Protein AF-A0AAX0KP86-F1 (afdb_monomer_lite)

Structure (mmCIF, N/CA/C/O backbone):
data_AF-A0AAX0KP86-F1
#
_entry.id   AF-A0AAX0KP86-F1
#
loop_
_atom_site.group_PDB
_atom_site.id
_atom_site.type_symbol
_atom_site.label_atom_id
_atom_site.label_alt_id
_atom_site.label_comp_id
_atom_site.label_asym_id
_atom_site.label_entity_id
_atom_site.label_seq_id
_atom_site.pdbx_PDB_ins_code
_atom_site.Cartn_x
_atom_site.Cartn_y
_atom_site.Cartn_z
_atom_site.occupancy
_atom_site.B_iso_or_equiv
_atom_site.auth_seq_id
_atom_site.auth_comp_id
_atom_site.auth_asym_id
_atom_site.auth_atom_id
_atom_site.pdbx_PDB_model_num
ATOM 1 N N . MET A 1 1 ? -5.486 -15.496 8.781 1.00 44.72 1 MET A N 1
ATOM 2 C CA . MET A 1 1 ? -4.575 -15.430 7.619 1.00 44.72 1 MET A CA 1
ATOM 3 C C . MET A 1 1 ? -5.063 -14.300 6.722 1.00 44.72 1 MET A C 1
ATOM 5 O O . MET A 1 1 ? -5.968 -14.525 5.940 1.00 44.72 1 MET A O 1
ATOM 9 N N . ASN A 1 2 ? -4.540 -13.080 6.886 1.00 51.94 2 ASN A N 1
ATOM 10 C CA . ASN A 1 2 ? -5.052 -11.897 6.167 1.00 51.94 2 ASN A CA 1
ATOM 11 C C . ASN A 1 2 ? -4.287 -11.601 4.862 1.00 51.94 2 ASN A C 1
ATOM 13 O O . ASN A 1 2 ? -4.762 -10.799 4.070 1.00 51.94 2 ASN A O 1
ATOM 17 N N . GLY A 1 3 ? -3.200 -12.347 4.598 1.00 56.53 3 GLY A N 1
ATOM 18 C CA . GLY A 1 3 ? -2.317 -12.221 3.426 1.00 56.53 3 GLY A CA 1
ATOM 19 C C . GLY A 1 3 ? -2.975 -12.341 2.046 1.00 56.53 3 GLY A C 1
ATOM 20 O O . GLY A 1 3 ? -2.350 -12.007 1.040 1.00 56.53 3 GLY A O 1
ATOM 21 N N . GLY A 1 4 ? -4.209 -12.854 1.980 1.00 81.88 4 GLY A N 1
ATOM 22 C CA . GLY A 1 4 ? -4.990 -12.922 0.743 1.00 81.88 4 GLY A CA 1
ATOM 23 C C . GLY A 1 4 ? -5.633 -11.586 0.377 1.00 81.88 4 GLY A C 1
ATOM 24 O O . GLY A 1 4 ? -5.638 -11.210 -0.792 1.00 81.88 4 GLY A O 1
ATOM 25 N N . ILE A 1 5 ? -6.077 -10.818 1.376 1.00 90.56 5 ILE A N 1
ATOM 26 C CA . ILE A 1 5 ? -6.954 -9.663 1.165 1.00 90.56 5 ILE A CA 1
ATOM 27 C C . ILE A 1 5 ? -6.238 -8.561 0.378 1.00 90.56 5 ILE A C 1
ATOM 29 O O . ILE A 1 5 ? -6.794 -8.053 -0.592 1.00 90.56 5 ILE A O 1
ATOM 33 N N . VAL A 1 6 ? -4.989 -8.208 0.717 1.00 95.12 6 VAL A N 1
ATOM 34 C CA . VAL A 1 6 ? -4.271 -7.152 -0.024 1.00 95.12 6 VAL A CA 1
ATOM 35 C C . VAL A 1 6 ? -3.997 -7.574 -1.467 1.00 95.12 6 VAL A C 1
ATOM 37 O O . VAL A 1 6 ? -4.062 -6.743 -2.374 1.00 95.12 6 VAL A O 1
ATOM 40 N N . ARG A 1 7 ? -3.725 -8.862 -1.709 1.00 94.31 7 ARG A N 1
ATOM 41 C CA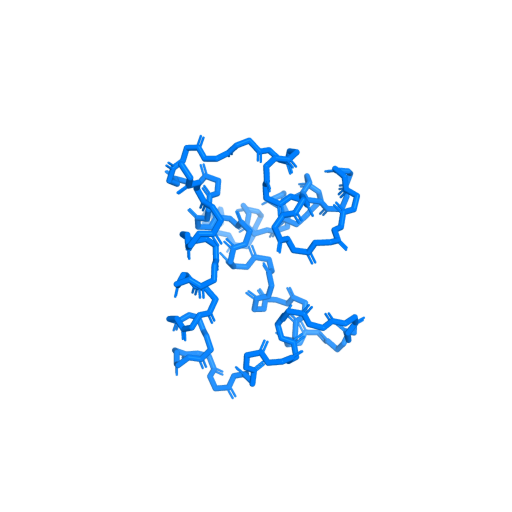 . ARG A 1 7 ? -3.529 -9.381 -3.069 1.00 94.31 7 ARG A CA 1
ATOM 42 C C . ARG A 1 7 ? -4.826 -9.377 -3.869 1.00 94.31 7 ARG A C 1
ATOM 44 O O . ARG A 1 7 ? -4.780 -9.046 -5.050 1.00 94.31 7 ARG A O 1
ATOM 51 N N . ASP A 1 8 ? -5.957 -9.700 -3.251 1.00 96.25 8 ASP A N 1
ATOM 52 C CA . ASP A 1 8 ? -7.274 -9.650 -3.895 1.00 96.25 8 ASP A CA 1
ATOM 53 C C . AS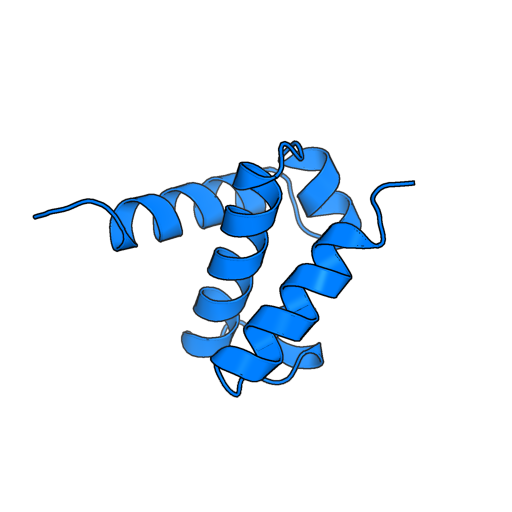P A 1 8 ? -7.626 -8.212 -4.295 1.00 96.25 8 ASP A C 1
ATOM 55 O O . ASP A 1 8 ? -7.897 -7.953 -5.465 1.00 96.25 8 ASP A O 1
ATOM 59 N N . ILE A 1 9 ? -7.449 -7.249 -3.384 1.00 97.75 9 ILE A N 1
ATOM 60 C CA . ILE A 1 9 ? -7.596 -5.816 -3.683 1.00 97.75 9 ILE A CA 1
ATOM 61 C C . ILE A 1 9 ? -6.657 -5.390 -4.820 1.00 97.75 9 ILE A C 1
ATOM 63 O O . ILE A 1 9 ? -7.059 -4.656 -5.719 1.00 97.75 9 ILE A O 1
ATOM 67 N N . ALA A 1 10 ? -5.398 -5.836 -4.807 1.00 97.44 10 ALA A N 1
ATOM 68 C CA . ALA A 1 10 ? -4.443 -5.488 -5.854 1.00 97.44 10 ALA A CA 1
ATOM 69 C C . ALA A 1 10 ? -4.854 -6.022 -7.232 1.00 97.44 10 ALA A C 1
ATOM 71 O O . ALA A 1 10 ? -4.603 -5.347 -8.232 1.00 97.44 10 ALA A O 1
ATOM 72 N N . ARG A 1 11 ? -5.505 -7.192 -7.302 1.00 97.75 11 ARG A N 1
ATOM 73 C CA . ARG A 1 11 ? -6.073 -7.714 -8.555 1.00 97.75 11 ARG A CA 1
ATOM 74 C C . ARG A 1 11 ? -7.231 -6.848 -9.044 1.00 97.75 11 ARG A C 1
ATOM 76 O O . ARG A 1 11 ? -7.225 -6.473 -10.212 1.00 97.75 11 ARG A O 1
ATOM 83 N N . GLU A 1 12 ? -8.141 -6.459 -8.156 1.00 98.12 12 GLU A N 1
ATOM 84 C CA . GLU A 1 12 ? -9.258 -5.568 -8.499 1.00 98.12 12 GLU A CA 1
ATOM 85 C C . GLU A 1 12 ? -8.771 -4.199 -8.992 1.00 98.12 12 GLU A C 1
ATOM 87 O O . GLU A 1 12 ? -9.194 -3.707 -10.038 1.00 98.12 12 GLU A O 1
ATOM 92 N N . VAL A 1 13 ? -7.798 -3.597 -8.299 1.00 98.25 13 VAL A N 1
ATOM 93 C CA . VAL A 1 13 ? -7.195 -2.329 -8.735 1.00 98.25 13 VAL A CA 1
ATOM 94 C C . VAL A 1 13 ? -6.458 -2.496 -10.063 1.00 98.25 13 VAL A C 1
ATOM 96 O O . VAL A 1 13 ? -6.533 -1.607 -10.910 1.00 98.25 13 VAL A O 1
ATOM 99 N N . SER A 1 14 ? -5.764 -3.617 -10.275 1.00 98.31 14 SER A N 1
ATOM 100 C CA . SER A 1 14 ? -5.102 -3.913 -11.550 1.00 98.31 14 SER A CA 1
ATOM 101 C C . SER A 1 14 ? -6.106 -3.949 -12.701 1.00 98.31 14 SER A C 1
ATOM 103 O O . SER A 1 14 ? -5.886 -3.289 -13.716 1.00 98.31 14 SER A O 1
ATOM 105 N N . TYR A 1 15 ? -7.230 -4.641 -12.511 1.00 98.12 15 TYR A N 1
ATOM 106 C CA . TYR A 1 15 ? -8.309 -4.712 -13.489 1.00 98.12 15 TYR A CA 1
ATOM 107 C C . TYR A 1 15 ? -8.920 -3.331 -13.773 1.00 98.12 15 TYR A C 1
ATOM 109 O O . TYR A 1 15 ? -9.012 -2.924 -14.928 1.00 98.12 15 TYR A O 1
ATOM 117 N N . ALA A 1 16 ? -9.259 -2.567 -12.731 1.00 97.75 16 ALA A N 1
ATOM 118 C CA . ALA A 1 16 ? -9.924 -1.272 -12.876 1.00 97.75 16 ALA A CA 1
ATOM 119 C C . ALA A 1 16 ? -9.024 -0.155 -13.440 1.00 97.75 16 ALA A C 1
ATOM 121 O O . ALA A 1 16 ? -9.511 0.758 -14.101 1.00 97.75 16 ALA A O 1
ATOM 122 N N . SER A 1 17 ? -7.718 -0.189 -13.154 1.00 96.31 17 SER A N 1
ATOM 123 C CA . SER A 1 17 ? -6.772 0.863 -13.566 1.00 96.31 17 SER A CA 1
ATOM 124 C C . SER A 1 17 ? -6.001 0.550 -14.848 1.00 96.31 17 SER A C 1
ATOM 126 O O . SER A 1 17 ? -5.325 1.432 -15.373 1.00 96.31 17 SER A O 1
ATOM 128 N N . GLY A 1 18 ? -6.031 -0.701 -15.319 1.00 97.62 18 GLY A N 1
ATOM 129 C CA . GLY A 1 18 ? -5.184 -1.182 -16.414 1.00 97.62 18 GLY A CA 1
ATOM 130 C C . GLY A 1 18 ? -3.700 -1.339 -1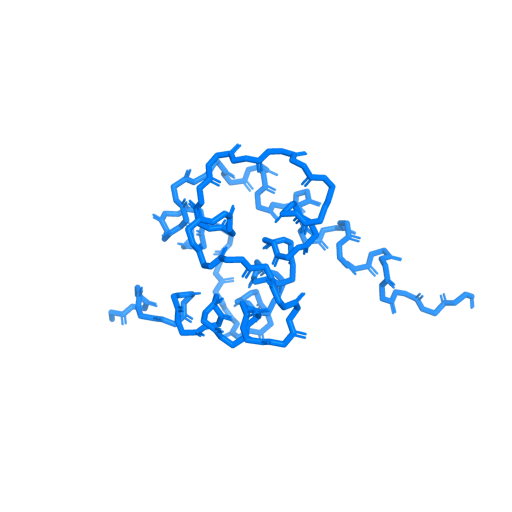6.047 1.00 97.62 18 GLY A C 1
ATOM 131 O O . GLY A 1 18 ? -2.904 -1.799 -16.868 1.00 97.62 18 GLY A O 1
ATOM 132 N N . VAL A 1 19 ? -3.293 -0.998 -14.817 1.00 98.25 19 VAL A N 1
ATOM 133 C CA . VAL A 1 19 ? -1.914 -1.175 -14.350 1.00 98.25 19 VAL A CA 1
ATOM 134 C C . VAL A 1 19 ? -1.667 -2.648 -14.048 1.00 98.25 19 VAL A C 1
ATOM 136 O O . VAL A 1 19 ? -2.408 -3.269 -13.288 1.00 98.25 19 VAL A O 1
ATOM 139 N N . LYS A 1 20 ? -0.585 -3.220 -14.587 1.00 98.19 20 LYS A N 1
ATOM 140 C CA . LYS A 1 20 ? -0.216 -4.624 -14.337 1.00 98.19 20 LYS A CA 1
ATOM 141 C C . LYS A 1 20 ? -0.050 -4.900 -12.839 1.00 98.19 20 LYS A C 1
ATOM 143 O O . LYS A 1 20 ? 0.658 -4.168 -12.148 1.00 98.19 20 LYS A O 1
ATOM 148 N N . LEU A 1 21 ? -0.594 -6.019 -12.356 1.00 97.75 21 LEU A N 1
ATOM 149 C CA . LEU A 1 21 ? -0.476 -6.438 -10.953 1.00 97.75 21 LEU A CA 1
ATOM 150 C C . LEU A 1 21 ? 0.980 -6.461 -10.459 1.00 97.75 21 LEU A C 1
ATOM 152 O O . LEU A 1 21 ? 1.276 -5.990 -9.363 1.00 97.75 21 LEU A O 1
ATOM 156 N N . SER A 1 22 ? 1.908 -6.952 -11.283 1.00 96.88 22 SER A N 1
ATOM 157 C CA . SER A 1 22 ? 3.341 -6.972 -10.963 1.00 96.88 22 SER A CA 1
ATOM 158 C C . SER A 1 22 ? 3.947 -5.576 -10.804 1.00 96.88 22 SER A C 1
ATOM 160 O O . SER A 1 22 ? 4.900 -5.413 -10.050 1.00 96.88 22 SER A O 1
ATOM 162 N N . ALA A 1 23 ? 3.394 -4.553 -11.457 1.00 97.62 23 ALA A N 1
ATOM 163 C CA . ALA A 1 23 ? 3.822 -3.170 -11.285 1.00 97.62 23 ALA A CA 1
ATOM 164 C C . ALA A 1 23 ? 3.291 -2.566 -9.974 1.00 97.62 23 ALA A C 1
ATOM 166 O O . ALA A 1 23 ? 4.029 -1.864 -9.278 1.00 97.62 23 ALA A O 1
ATOM 167 N N . ILE A 1 24 ? 2.052 -2.899 -9.594 1.00 97.62 24 ILE A N 1
ATOM 168 C CA . ILE A 1 24 ? 1.449 -2.509 -8.308 1.00 97.62 24 ILE A CA 1
ATOM 169 C C . ILE A 1 24 ? 2.232 -3.134 -7.145 1.00 97.62 24 ILE A C 1
ATOM 171 O O . ILE A 1 24 ? 2.660 -2.431 -6.228 1.00 97.62 24 ILE A O 1
ATOM 175 N N . LEU A 1 25 ? 2.476 -4.445 -7.204 1.00 96.00 25 LEU A N 1
ATOM 176 C CA . LEU A 1 25 ? 3.197 -5.200 -6.172 1.00 96.00 25 LEU A CA 1
ATOM 177 C C . LEU A 1 25 ? 4.723 -5.056 -6.265 1.00 96.00 25 LEU A C 1
ATOM 179 O O . LEU A 1 25 ? 5.434 -5.415 -5.333 1.00 96.00 25 LEU A O 1
ATOM 183 N N . GLY A 1 26 ? 5.244 -4.537 -7.374 1.00 95.38 26 GLY A N 1
ATOM 184 C CA . GLY A 1 26 ? 6.675 -4.368 -7.615 1.00 95.38 26 GLY A CA 1
ATOM 185 C C . GLY A 1 26 ? 7.233 -3.037 -7.097 1.00 95.38 26 GLY A C 1
ATOM 186 O O . GLY A 1 26 ? 6.482 -2.189 -6.607 1.00 95.38 26 GLY A O 1
ATOM 187 N N . PRO A 1 27 ? 8.553 -2.818 -7.234 1.00 96.62 27 PRO A N 1
ATOM 188 C CA . PRO A 1 27 ? 9.246 -1.632 -6.720 1.00 96.62 27 PRO A CA 1
ATOM 189 C C . PRO A 1 27 ? 9.110 -0.392 -7.619 1.00 96.62 27 PRO A C 1
ATOM 191 O O . PRO A 1 27 ? 9.675 0.657 -7.314 1.00 96.62 27 PRO A O 1
ATOM 194 N N . SER A 1 28 ? 8.397 -0.490 -8.748 1.00 96.94 28 SER A N 1
ATOM 195 C CA . SER A 1 28 ? 8.320 0.598 -9.724 1.00 96.94 28 SER A CA 1
ATOM 196 C C . SER A 1 28 ? 7.706 1.871 -9.127 1.00 96.94 28 SER A C 1
ATOM 198 O O . SER A 1 28 ? 6.684 1.831 -8.429 1.00 96.94 28 SER A O 1
ATOM 200 N N . ARG A 1 29 ? 8.338 3.008 -9.443 1.00 96.19 29 ARG A N 1
ATOM 201 C CA . ARG A 1 29 ? 8.002 4.349 -8.938 1.00 96.19 29 ARG A CA 1
ATOM 202 C C . ARG A 1 29 ? 7.358 5.261 -9.986 1.00 96.19 29 ARG A C 1
ATOM 204 O O . ARG A 1 29 ? 7.209 6.453 -9.731 1.00 96.19 29 ARG A O 1
ATOM 211 N N . LEU A 1 30 ? 6.965 4.723 -11.145 1.00 98.12 30 LEU A N 1
ATOM 212 C CA . LEU A 1 30 ? 6.165 5.483 -12.108 1.00 98.12 30 LEU A CA 1
ATOM 213 C C . LEU A 1 30 ? 4.882 5.981 -11.435 1.00 98.12 30 LEU A C 1
ATOM 215 O O . LEU A 1 30 ? 4.289 5.281 -10.611 1.00 98.12 30 LEU A O 1
ATOM 219 N N . LYS A 1 31 ? 4.465 7.202 -11.779 1.00 97.81 31 LYS A N 1
ATOM 220 C CA . LYS A 1 31 ? 3.360 7.904 -11.108 1.00 97.81 31 LYS A CA 1
ATOM 221 C C . LYS A 1 31 ? 2.074 7.074 -11.082 1.00 97.81 31 LYS A C 1
ATOM 223 O O . LYS A 1 31 ? 1.413 7.006 -10.050 1.00 97.81 31 LYS A O 1
ATOM 228 N N . GLU A 1 32 ? 1.751 6.417 -12.191 1.00 97.69 32 GLU A N 1
ATOM 229 C CA . GLU A 1 32 ? 0.590 5.530 -12.322 1.00 97.69 32 GLU A CA 1
ATOM 230 C C . GLU A 1 32 ? 0.696 4.272 -11.443 1.00 97.69 32 GLU A C 1
ATOM 232 O O . GLU A 1 32 ? -0.266 3.917 -10.766 1.00 97.69 32 GLU A O 1
ATOM 237 N N . HIS A 1 33 ? 1.882 3.661 -11.347 1.00 98.12 33 HIS A N 1
ATOM 238 C CA . HIS A 1 33 ? 2.118 2.492 -10.495 1.00 98.12 33 HIS A CA 1
ATOM 239 C C . HIS A 1 33 ? 2.010 2.846 -9.011 1.00 98.12 33 HIS A C 1
ATOM 241 O O . HIS A 1 33 ? 1.399 2.114 -8.234 1.00 98.12 33 HIS A O 1
ATOM 247 N N . VAL A 1 34 ? 2.585 3.985 -8.612 1.00 98.31 34 VAL A N 1
ATOM 248 C CA . VAL A 1 34 ? 2.479 4.496 -7.239 1.00 98.31 34 VAL A CA 1
ATOM 249 C C . VAL A 1 34 ? 1.030 4.818 -6.906 1.00 98.31 34 VAL A C 1
ATOM 251 O O . VAL A 1 34 ? 0.560 4.405 -5.855 1.00 98.31 34 VAL A O 1
ATOM 254 N N . ARG A 1 35 ? 0.295 5.473 -7.812 1.00 98.12 35 ARG A N 1
ATOM 255 C CA . ARG A 1 35 ? -1.125 5.777 -7.605 1.00 98.12 35 ARG A CA 1
ATOM 256 C C . ARG A 1 35 ? -1.958 4.509 -7.421 1.00 98.12 35 ARG A C 1
ATOM 258 O O . ARG A 1 35 ? -2.723 4.436 -6.467 1.00 98.12 35 ARG A O 1
ATOM 265 N N . ALA A 1 36 ? -1.782 3.506 -8.281 1.00 98.44 36 ALA A N 1
ATOM 266 C CA . ALA A 1 36 ? -2.478 2.228 -8.143 1.00 98.44 36 ALA A CA 1
ATOM 267 C C . ALA A 1 36 ? -2.128 1.530 -6.815 1.00 98.44 36 ALA A C 1
ATOM 269 O O . ALA A 1 36 ? -3.007 1.025 -6.122 1.00 98.44 36 ALA A O 1
ATOM 270 N N . ARG A 1 37 ? -0.858 1.563 -6.395 1.00 98.44 37 ARG A N 1
ATOM 271 C CA . ARG A 1 37 ? -0.435 1.012 -5.099 1.00 98.44 37 ARG A CA 1
ATOM 272 C C . ARG A 1 37 ? -1.035 1.761 -3.910 1.00 98.44 37 ARG A C 1
ATOM 274 O O . ARG A 1 37 ? -1.482 1.117 -2.966 1.00 98.44 37 ARG A O 1
ATOM 281 N N . ASP A 1 38 ? -1.078 3.088 -3.958 1.00 98.56 38 ASP A N 1
ATOM 282 C CA . ASP A 1 38 ? -1.708 3.900 -2.916 1.00 98.56 38 ASP A CA 1
ATOM 283 C C . ASP A 1 38 ? -3.205 3.554 -2.782 1.00 98.56 38 ASP A C 1
ATOM 285 O O . ASP A 1 38 ? -3.704 3.438 -1.665 1.00 98.56 38 ASP A O 1
ATOM 289 N N . MET A 1 39 ? -3.909 3.312 -3.898 1.00 98.50 39 MET A N 1
ATOM 290 C CA . MET A 1 39 ? -5.310 2.860 -3.886 1.00 98.50 39 MET A CA 1
ATOM 291 C C . MET A 1 39 ? -5.471 1.503 -3.190 1.00 98.50 39 MET A C 1
ATOM 293 O O . MET A 1 39 ? -6.374 1.348 -2.368 1.00 98.50 39 MET A O 1
ATOM 297 N N . VAL A 1 40 ? -4.584 0.539 -3.472 1.00 98.44 40 VAL A N 1
ATOM 298 C CA . VAL A 1 40 ? -4.573 -0.771 -2.791 1.00 98.44 40 VAL A CA 1
ATOM 299 C C . VAL A 1 40 ? -4.371 -0.601 -1.288 1.00 98.44 40 VAL A C 1
ATOM 301 O O . VAL A 1 40 ? -5.122 -1.162 -0.492 1.00 98.44 40 VAL A O 1
ATOM 304 N N . ILE A 1 41 ? -3.377 0.198 -0.898 1.00 98.31 41 ILE A N 1
ATOM 305 C CA . ILE A 1 41 ? -3.052 0.467 0.505 1.00 98.31 41 ILE A CA 1
ATOM 306 C C . ILE A 1 41 ? -4.243 1.106 1.227 1.00 98.31 41 ILE A C 1
ATOM 308 O O . ILE A 1 41 ? -4.616 0.674 2.319 1.00 98.31 41 ILE A O 1
ATOM 312 N N . TYR A 1 42 ? -4.861 2.113 0.613 1.00 98.38 42 TYR A N 1
ATOM 313 C CA . TYR A 1 42 ? -6.010 2.802 1.184 1.00 98.38 42 TYR A CA 1
ATOM 314 C C . TYR A 1 42 ? -7.222 1.876 1.331 1.00 98.38 42 TYR A C 1
ATOM 316 O O . TYR A 1 42 ? -7.840 1.842 2.394 1.00 98.38 42 TYR A O 1
ATOM 324 N N . ALA A 1 43 ? -7.537 1.074 0.312 1.00 97.81 43 ALA A N 1
ATOM 325 C CA . ALA A 1 43 ? -8.622 0.098 0.384 1.00 97.81 43 ALA A CA 1
ATOM 326 C C . ALA A 1 43 ? -8.377 -0.945 1.488 1.00 97.81 43 ALA A C 1
ATOM 328 O O . ALA A 1 43 ? -9.263 -1.192 2.305 1.00 97.81 43 ALA A O 1
ATOM 329 N N . ALA A 1 44 ? -7.155 -1.475 1.600 1.00 97.44 44 ALA A N 1
ATOM 330 C CA . ALA A 1 44 ? -6.791 -2.405 2.669 1.00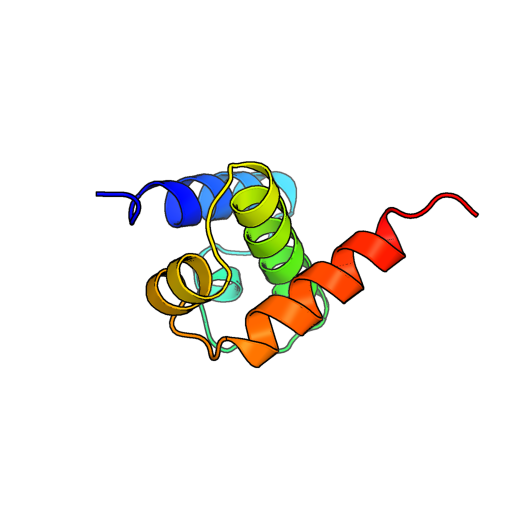 97.44 44 ALA A CA 1
ATOM 331 C C . ALA A 1 44 ? -6.937 -1.766 4.062 1.00 97.44 44 ALA A C 1
ATOM 333 O O . ALA A 1 44 ? -7.462 -2.389 4.988 1.00 97.44 44 ALA A O 1
ATOM 334 N N . LYS A 1 45 ? -6.546 -0.492 4.207 1.00 97.50 45 LYS A N 1
ATOM 335 C CA . LYS A 1 45 ? -6.758 0.272 5.442 1.00 97.50 45 LYS A CA 1
ATOM 336 C C . LYS A 1 45 ? -8.247 0.423 5.770 1.00 97.50 45 LYS A C 1
ATOM 338 O O . LYS A 1 45 ? -8.629 0.257 6.927 1.00 97.50 45 LYS A O 1
ATOM 343 N N . ARG A 1 46 ? -9.094 0.700 4.772 1.00 96.38 46 ARG A N 1
ATOM 344 C CA . ARG A 1 46 ? -10.558 0.805 4.928 1.00 96.38 46 ARG A CA 1
ATOM 345 C C . ARG A 1 46 ? -11.222 -0.525 5.287 1.00 96.38 46 ARG A C 1
ATOM 347 O O . ARG A 1 46 ? -12.250 -0.505 5.951 1.00 96.38 46 ARG A O 1
ATOM 354 N N . MET A 1 47 ? -10.610 -1.652 4.925 1.00 95.38 47 MET A N 1
ATOM 355 C CA . MET A 1 47 ? -11.015 -2.996 5.359 1.00 95.38 47 MET A CA 1
ATOM 356 C C . MET A 1 47 ? -10.530 -3.363 6.774 1.00 95.38 47 MET A C 1
ATOM 358 O O . MET A 1 47 ? -10.773 -4.472 7.239 1.00 95.38 47 MET A O 1
ATOM 362 N N . GLY A 1 48 ? -9.852 -2.446 7.474 1.00 95.88 48 GLY A N 1
ATOM 363 C CA . GLY A 1 48 ? -9.447 -2.615 8.871 1.00 95.88 48 GLY A CA 1
ATOM 364 C C . GLY A 1 48 ? -8.022 -3.132 9.084 1.00 95.88 48 GLY A C 1
ATOM 365 O O . GLY A 1 48 ? -7.628 -3.341 10.231 1.00 95.88 48 GLY A O 1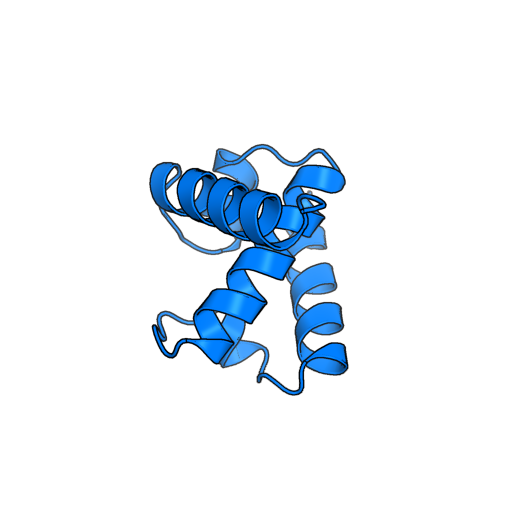
ATOM 366 N N . LEU A 1 49 ? -7.215 -3.313 8.031 1.00 96.31 49 LEU A N 1
ATOM 367 C CA . LEU A 1 49 ? -5.823 -3.735 8.201 1.00 96.31 49 LEU A CA 1
ATOM 368 C C . LEU A 1 49 ? -4.970 -2.596 8.790 1.00 96.31 49 LEU A C 1
ATOM 370 O O . LEU A 1 49 ? -5.112 -1.417 8.449 1.00 96.31 49 LEU A O 1
ATOM 374 N N . SER A 1 50 ? -4.034 -2.953 9.670 1.00 96.25 50 SER A N 1
ATOM 375 C CA . SER A 1 50 ? -3.018 -2.027 10.180 1.00 96.25 50 SER A CA 1
ATOM 376 C C . SER A 1 50 ? -1.946 -1.735 9.129 1.00 96.25 50 SER A C 1
ATOM 378 O O . SER A 1 50 ? -1.659 -2.564 8.263 1.00 96.25 50 SER A O 1
ATOM 380 N N . ALA A 1 51 ? -1.283 -0.582 9.247 1.00 96.38 51 ALA A N 1
ATOM 381 C CA . ALA A 1 51 ? -0.204 -0.210 8.336 1.00 96.38 51 ALA A CA 1
ATOM 382 C C . ALA A 1 51 ? 0.937 -1.246 8.329 1.00 96.38 51 ALA A C 1
ATOM 384 O O . ALA A 1 51 ? 1.473 -1.561 7.271 1.00 96.38 51 ALA A O 1
ATOM 385 N N . SER A 1 52 ? 1.247 -1.854 9.478 1.00 95.94 52 SER A N 1
ATOM 386 C CA . SER A 1 52 ? 2.250 -2.921 9.572 1.00 95.94 52 SER A CA 1
ATOM 387 C C . SER A 1 52 ? 1.805 -4.226 8.903 1.00 95.94 52 SER A C 1
ATOM 389 O O . SER A 1 52 ? 2.638 -4.922 8.333 1.00 95.94 52 SER A O 1
ATOM 391 N N . GLN A 1 53 ? 0.512 -4.582 8.948 1.00 95.88 53 GLN A N 1
ATOM 392 C CA . GLN A 1 53 ? -0.006 -5.740 8.201 1.00 95.88 53 GLN A CA 1
ATOM 393 C C . GLN A 1 53 ? 0.107 -5.511 6.694 1.00 95.88 53 GLN A C 1
ATOM 395 O O . GLN A 1 53 ? 0.675 -6.346 5.999 1.00 95.88 53 GLN A O 1
ATOM 400 N N . ILE A 1 54 ? -0.346 -4.350 6.216 1.00 97.00 54 ILE A N 1
ATOM 401 C CA . ILE A 1 54 ? -0.276 -3.979 4.796 1.00 97.00 54 ILE A CA 1
ATOM 402 C C . ILE A 1 54 ? 1.184 -3.936 4.324 1.00 97.00 54 ILE A C 1
ATOM 404 O O . ILE A 1 54 ? 1.508 -4.468 3.266 1.00 97.00 54 ILE A O 1
ATOM 408 N N . GLY A 1 55 ? 2.077 -3.349 5.127 1.00 96.06 55 GLY A N 1
ATOM 409 C CA . GLY A 1 55 ? 3.509 -3.280 4.841 1.00 96.06 55 GLY A CA 1
ATOM 410 C C . GLY A 1 55 ? 4.146 -4.658 4.687 1.00 96.06 55 GLY A C 1
ATOM 411 O O . GLY A 1 55 ? 4.852 -4.889 3.714 1.00 96.06 55 GLY A O 1
ATOM 412 N N . ARG A 1 56 ? 3.827 -5.611 5.573 1.00 95.06 56 ARG A N 1
ATOM 413 C CA . ARG A 1 56 ? 4.295 -7.002 5.441 1.00 95.06 56 ARG A CA 1
ATOM 414 C C . ARG A 1 56 ? 3.772 -7.690 4.183 1.00 95.06 56 ARG A C 1
ATOM 416 O O . ARG A 1 56 ? 4.512 -8.434 3.556 1.00 95.06 56 ARG A O 1
ATOM 423 N N . GLU A 1 57 ? 2.516 -7.457 3.813 1.00 94.06 57 GLU A N 1
ATOM 424 C CA . GLU A 1 57 ? 1.914 -8.089 2.630 1.00 94.06 57 GLU A CA 1
ATOM 425 C C . GLU A 1 57 ? 2.447 -7.523 1.314 1.00 94.06 57 GLU A C 1
ATOM 427 O O . GLU A 1 57 ? 2.549 -8.249 0.323 1.00 94.06 57 GLU A O 1
ATOM 432 N N . LEU A 1 58 ? 2.799 -6.238 1.305 1.00 94.44 58 LEU A N 1
ATOM 433 C CA . LEU A 1 58 ? 3.354 -5.580 0.132 1.00 94.44 58 LEU A CA 1
ATOM 434 C C . LEU A 1 58 ? 4.881 -5.583 0.096 1.00 94.44 58 LEU A C 1
ATOM 436 O O . LEU A 1 58 ? 5.404 -5.251 -0.958 1.00 94.44 58 LEU A O 1
ATOM 440 N N . ASP A 1 59 ? 5.575 -5.938 1.182 1.00 94.81 59 ASP A N 1
ATOM 441 C CA . ASP A 1 59 ? 7.028 -5.781 1.378 1.00 94.81 59 ASP A CA 1
ATOM 442 C C . ASP A 1 59 ? 7.479 -4.303 1.403 1.00 94.81 59 ASP A C 1
ATOM 444 O O . ASP A 1 59 ? 8.280 -3.847 0.589 1.00 94.81 59 ASP A O 1
ATOM 448 N N . ARG A 1 60 ? 6.849 -3.475 2.250 1.00 96.12 60 ARG A N 1
ATOM 449 C CA . ARG A 1 60 ? 7.164 -2.039 2.391 1.00 96.12 60 ARG A CA 1
ATOM 450 C C . ARG A 1 60 ? 7.190 -1.595 3.845 1.00 96.12 60 ARG A C 1
ATOM 452 O O . ARG A 1 60 ? 6.405 -2.065 4.669 1.00 96.12 60 ARG A O 1
ATOM 459 N N . ASP A 1 61 ? 8.027 -0.596 4.112 1.00 96.69 61 ASP A N 1
ATOM 460 C CA . ASP A 1 61 ? 8.120 0.050 5.416 1.00 96.69 61 ASP A CA 1
ATOM 461 C C . ASP A 1 61 ? 6.796 0.667 5.864 1.00 96.69 61 ASP A C 1
ATOM 463 O O . ASP A 1 61 ? 6.055 1.271 5.083 1.00 96.69 61 ASP A O 1
ATOM 467 N N . HIS A 1 62 ? 6.545 0.597 7.170 1.00 94.19 62 HIS A N 1
ATOM 468 C CA . HIS A 1 62 ? 5.366 1.174 7.813 1.00 94.19 62 HIS A CA 1
ATOM 469 C C . HIS A 1 62 ? 5.159 2.662 7.469 1.00 94.19 62 HIS A C 1
ATOM 471 O O . HIS A 1 62 ? 4.035 3.089 7.202 1.00 94.19 62 HIS A O 1
ATOM 477 N N . SER A 1 63 ? 6.239 3.449 7.415 1.00 97.62 63 SER A N 1
ATOM 478 C CA . SER A 1 63 ? 6.191 4.866 7.030 1.00 97.62 63 SER A CA 1
ATOM 479 C C . SER A 1 63 ? 5.727 5.061 5.583 1.00 97.62 63 SER A C 1
ATOM 481 O O . SER A 1 63 ? 4.928 5.956 5.314 1.00 97.62 63 SER A O 1
ATOM 483 N N . THR A 1 64 ? 6.146 4.185 4.663 1.00 97.50 64 THR A N 1
ATOM 484 C CA . THR A 1 64 ? 5.686 4.195 3.264 1.00 97.50 64 THR A CA 1
ATOM 485 C C . THR A 1 64 ? 4.176 3.988 3.187 1.00 97.50 64 THR A C 1
ATOM 487 O O . THR A 1 64 ? 3.496 4.679 2.429 1.00 97.50 64 THR A O 1
ATOM 490 N N . ILE A 1 65 ? 3.640 3.078 4.003 1.00 98.38 65 ILE A N 1
ATOM 491 C CA . ILE A 1 65 ? 2.201 2.814 4.065 1.00 98.38 65 ILE A CA 1
ATOM 492 C C . ILE A 1 65 ? 1.431 4.035 4.578 1.00 98.38 65 ILE A C 1
ATOM 494 O O . ILE A 1 65 ? 0.427 4.412 3.976 1.00 98.38 65 ILE A O 1
ATOM 498 N N . ILE A 1 66 ? 1.914 4.699 5.633 1.00 98.25 66 ILE A N 1
ATOM 499 C CA . ILE A 1 66 ? 1.285 5.923 6.157 1.00 98.25 66 ILE A CA 1
ATOM 500 C C . ILE A 1 66 ? 1.235 7.017 5.090 1.00 98.25 66 ILE A C 1
ATOM 502 O O . ILE A 1 66 ? 0.180 7.604 4.856 1.00 98.25 66 ILE A O 1
ATOM 506 N N . VAL A 1 67 ? 2.359 7.273 4.418 1.00 98.25 67 VAL A N 1
ATOM 507 C CA . VAL A 1 67 ? 2.423 8.312 3.384 1.00 98.25 67 VAL A CA 1
ATOM 508 C C . VAL A 1 67 ? 1.480 7.989 2.219 1.00 98.25 67 VAL A C 1
ATOM 510 O O . VAL A 1 67 ? 0.830 8.891 1.694 1.00 98.25 67 VAL A O 1
ATOM 513 N N . ALA A 1 68 ? 1.361 6.719 1.822 1.00 98.19 68 ALA A N 1
ATOM 514 C CA . ALA A 1 68 ? 0.418 6.295 0.788 1.00 98.19 68 ALA A CA 1
ATOM 515 C C . ALA A 1 68 ? -1.049 6.546 1.186 1.00 98.19 68 ALA A C 1
ATOM 517 O O . ALA A 1 68 ? -1.818 7.062 0.374 1.00 98.19 68 ALA A O 1
ATOM 518 N N . ILE A 1 69 ? -1.419 6.257 2.442 1.00 98.38 69 ILE A N 1
ATOM 519 C CA . ILE A 1 69 ? -2.759 6.544 2.983 1.00 98.38 69 ILE A CA 1
ATOM 520 C C . ILE A 1 69 ? -3.047 8.046 2.907 1.00 98.38 69 ILE A C 1
ATOM 522 O O . ILE A 1 69 ? -4.039 8.439 2.302 1.00 98.38 69 ILE A O 1
ATOM 526 N N . GLN A 1 70 ? -2.145 8.884 3.425 1.00 97.75 70 GLN A N 1
ATOM 527 C CA . GLN A 1 70 ? -2.308 10.344 3.425 1.00 97.75 70 GLN A CA 1
ATOM 528 C C . GLN A 1 70 ? -2.445 10.919 2.009 1.00 97.75 70 GLN A C 1
ATOM 530 O O . GLN A 1 70 ? -3.250 11.816 1.759 1.00 97.75 70 GLN A O 1
ATOM 535 N N . ARG A 1 71 ? -1.663 10.402 1.053 1.00 97.81 71 ARG A N 1
ATOM 536 C CA . ARG A 1 71 ? -1.742 10.809 -0.356 1.00 97.81 71 ARG A CA 1
ATOM 537 C C . ARG A 1 71 ? -3.096 10.475 -0.971 1.00 97.81 71 ARG A C 1
ATOM 539 O O . ARG A 1 71 ? -3.623 11.290 -1.724 1.00 97.81 71 ARG A O 1
ATOM 546 N N . GLU A 1 72 ? -3.636 9.293 -0.691 1.00 97.81 72 GLU A N 1
ATOM 547 C CA . GLU A 1 72 ? -4.936 8.879 -1.218 1.00 97.81 72 GLU A CA 1
ATOM 548 C C . GLU A 1 72 ? -6.096 9.605 -0.528 1.00 97.81 72 GLU A C 1
ATOM 550 O O . GLU A 1 72 ? -7.033 10.012 -1.208 1.00 97.81 72 GLU A O 1
ATOM 555 N N . GLU A 1 73 ? -6.007 9.860 0.779 1.00 96.94 73 GLU A N 1
ATOM 556 C CA . GLU A 1 73 ? -6.957 10.711 1.508 1.00 96.94 73 GLU A CA 1
ATOM 557 C C . GLU A 1 73 ? -6.998 12.119 0.921 1.00 96.94 73 GLU A C 1
ATOM 559 O O . GLU A 1 73 ? -8.072 12.610 0.585 1.00 96.94 73 GLU A O 1
ATOM 564 N N . LYS A 1 74 ? -5.832 12.733 0.685 1.00 97.06 74 LYS A N 1
ATOM 565 C CA . LYS A 1 74 ? -5.745 14.053 0.052 1.00 97.06 74 LYS A CA 1
ATOM 566 C C . LYS A 1 74 ? -6.350 14.074 -1.354 1.00 97.06 74 LYS A C 1
ATOM 568 O O . LYS A 1 74 ? -6.931 15.076 -1.743 1.00 97.06 74 LYS A O 1
ATOM 573 N N . ARG A 1 75 ? -6.223 12.988 -2.125 1.00 95.69 75 ARG A N 1
ATOM 574 C CA . ARG A 1 75 ? -6.849 12.873 -3.457 1.00 95.69 75 ARG A CA 1
ATOM 575 C C . ARG A 1 75 ? -8.369 12.716 -3.405 1.00 95.69 75 ARG A C 1
ATOM 577 O O . ARG A 1 75 ? -9.014 12.947 -4.421 1.00 95.69 75 ARG A O 1
ATOM 584 N N . ARG A 1 76 ? -8.915 12.253 -2.279 1.00 93.44 76 ARG A N 1
ATOM 585 C CA . ARG A 1 76 ? -10.347 11.976 -2.086 1.00 93.44 76 ARG A CA 1
ATOM 586 C C . ARG A 1 76 ? -11.070 13.044 -1.276 1.00 93.44 76 ARG A C 1
AT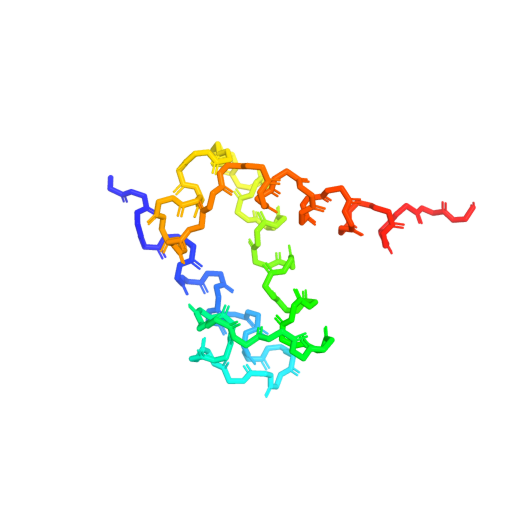OM 588 O O . ARG A 1 76 ? -12.296 13.013 -1.238 1.00 93.44 76 ARG A O 1
ATOM 595 N N . ALA A 1 77 ? -10.336 13.926 -0.603 1.00 90.44 77 ALA A N 1
ATOM 596 C CA . ALA A 1 77 ? -10.917 15.051 0.105 1.00 90.44 77 ALA A CA 1
ATOM 597 C C . ALA A 1 77 ? -11.722 15.916 -0.885 1.00 90.44 77 ALA A C 1
ATOM 599 O O . ALA A 1 77 ? -11.216 16.183 -1.979 1.00 90.44 77 ALA A O 1
ATOM 600 N N . PRO A 1 78 ? -12.961 16.308 -0.541 1.00 77.81 78 PRO A N 1
ATOM 601 C CA . PRO A 1 78 ? -13.685 17.310 -1.315 1.00 77.81 78 PRO A CA 1
ATOM 602 C C . PRO A 1 78 ? -12.914 18.639 -1.289 1.00 77.81 78 PRO A C 1
ATOM 604 O O . PRO A 1 78 ? -12.193 18.904 -0.323 1.00 77.81 78 PRO A O 1
ATOM 607 N N . GLU A 1 79 ? -13.042 19.422 -2.365 1.00 68.62 79 GLU A N 1
ATOM 608 C CA . GLU A 1 79 ? -12.501 20.791 -2.447 1.00 68.62 79 GLU A CA 1
ATOM 609 C C . GLU A 1 79 ? -13.110 21.718 -1.388 1.00 68.62 79 GLU A C 1
ATOM 611 O O . GLU A 1 79 ? -14.321 21.572 -1.091 1.00 68.62 79 GLU A O 1
#

Foldseek 3Di:
DCLVVLLVLLVVLCVVLVPDSCLCLDPDDPPSSLLSVLSSLQVVVVVPDQLVRNCVSSVHDSVSSVVSNVVVCVVPDDD

Sequence (79 aa):
MNGGIVRDIAREVSYASGVKLSAILGPSRLKEHVRARDMVIYAAKRMGLSASQIGRELDRDHSTIIVAIQREEKRRAPE

Radius of gyration: 11.49 Å; chains: 1; bounding box: 23×36×27 Å

pLDDT: mean 94.34, std 9.71, range [44.72, 98.56]

Secondary structure (DSSP, 8-state):
--TTHHHHHHHHHHHHH---HHHHHSS---HHHHHHHHHHHHHHHHTT--HHHHHHHHT--HHHHHHHHHHHHHHHS--